Protein AF-A0A7V0IWE5-F1 (afdb_monomer_lite)

Radius of gyration: 18.26 Å; chains: 1; bounding box: 32×51×34 Å

Sequence (58 aa):
GATKTKTGLKVKAKIDKRKYPTGIKVSDQEMEKINIVKHKFHGDWNYKISKIEPLKQR

Structure (mmCIF, N/CA/C/O backbone):
data_AF-A0A7V0IWE5-F1
#
_entry.id   AF-A0A7V0IWE5-F1
#
loop_
_atom_site.group_PDB
_atom_site.id
_atom_site.type_symbol
_atom_site.label_atom_id
_atom_site.label_alt_id
_atom_site.label_comp_id
_atom_site.label_asym_id
_atom_site.label_entity_id
_atom_site.label_seq_id
_atom_site.pdbx_PDB_ins_code
_atom_site.Cartn_x
_atom_site.Cartn_y
_atom_site.Cartn_z
_atom_site.occupancy
_atom_site.B_iso_or_equiv
_atom_site.auth_seq_id
_atom_site.auth_comp_id
_atom_site.auth_asym_id
_atom_site.auth_atom_id
_atom_site.pdbx_PDB_model_num
ATOM 1 N N . GLY A 1 1 ? 2.409 -22.956 -4.558 1.00 45.44 1 GLY A N 1
ATOM 2 C CA . GLY A 1 1 ? 3.675 -23.370 -3.919 1.00 45.44 1 GLY A CA 1
ATOM 3 C C . GLY A 1 1 ? 4.209 -22.221 -3.088 1.00 45.44 1 GLY A C 1
ATOM 4 O O . GLY A 1 1 ? 4.097 -21.090 -3.532 1.00 45.44 1 GLY A O 1
ATOM 5 N N . ALA A 1 2 ? 4.715 -22.479 -1.881 1.00 59.00 2 ALA A N 1
ATOM 6 C CA . ALA A 1 2 ? 5.262 -21.439 -1.005 1.00 59.00 2 ALA A CA 1
ATOM 7 C C . ALA A 1 2 ? 6.734 -21.150 -1.349 1.00 59.00 2 ALA A C 1
ATOM 9 O O . ALA A 1 2 ? 7.541 -22.078 -1.412 1.00 59.00 2 ALA A O 1
ATOM 10 N N . THR A 1 3 ? 7.087 -19.877 -1.546 1.00 55.09 3 THR A N 1
ATOM 11 C CA . THR A 1 3 ? 8.471 -19.423 -1.757 1.00 55.09 3 THR A CA 1
ATOM 12 C C . THR A 1 3 ? 9.278 -19.644 -0.475 1.00 55.09 3 THR A C 1
ATOM 14 O O . THR A 1 3 ? 9.060 -18.961 0.523 1.00 55.09 3 THR A O 1
ATOM 17 N N . LYS A 1 4 ? 10.196 -20.618 -0.471 1.00 70.56 4 LYS A N 1
ATOM 18 C CA . LYS A 1 4 ? 11.086 -20.903 0.666 1.00 70.56 4 LYS A CA 1
ATOM 19 C C . LYS A 1 4 ? 12.476 -20.325 0.390 1.00 70.56 4 LYS A C 1
ATOM 21 O O . LYS A 1 4 ? 13.073 -20.615 -0.641 1.00 70.56 4 LYS A O 1
ATOM 26 N N . THR A 1 5 ? 12.997 -19.509 1.304 1.00 74.00 5 THR A N 1
ATOM 27 C CA . THR A 1 5 ? 14.392 -19.040 1.271 1.00 74.00 5 THR A CA 1
ATOM 28 C C . THR A 1 5 ? 15.326 -20.145 1.782 1.00 74.00 5 THR A C 1
ATOM 30 O O . THR A 1 5 ? 14.919 -20.944 2.625 1.00 74.00 5 THR A O 1
ATOM 33 N N . LYS A 1 6 ? 16.584 -20.198 1.310 1.00 75.94 6 LYS A N 1
ATOM 34 C CA . LYS A 1 6 ? 17.564 -21.244 1.697 1.00 75.94 6 LYS A CA 1
ATOM 35 C C . LYS A 1 6 ? 17.772 -21.362 3.216 1.00 75.94 6 LYS A C 1
ATOM 37 O O . LYS A 1 6 ? 18.032 -22.450 3.709 1.00 75.94 6 LYS A O 1
ATOM 42 N N . THR A 1 7 ? 17.649 -20.256 3.945 1.00 82.50 7 THR A N 1
ATOM 43 C CA . THR A 1 7 ? 17.823 -20.180 5.405 1.00 82.50 7 THR A CA 1
ATOM 44 C 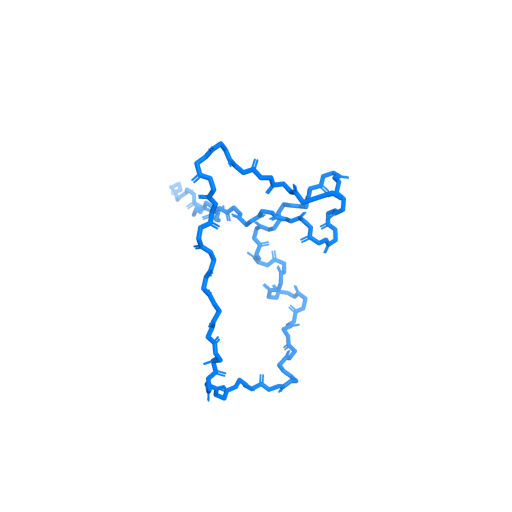C . THR A 1 7 ? 16.512 -20.265 6.194 1.00 82.50 7 THR A C 1
ATOM 46 O O . THR A 1 7 ? 16.546 -20.331 7.420 1.00 82.50 7 THR A O 1
ATOM 49 N N . GLY A 1 8 ? 15.359 -20.278 5.516 1.00 79.06 8 GLY A N 1
ATOM 50 C CA . GLY A 1 8 ? 14.042 -20.169 6.140 1.00 79.06 8 GLY A CA 1
ATOM 51 C C . GLY A 1 8 ? 13.749 -18.763 6.684 1.00 79.06 8 GLY A C 1
ATOM 52 O O . GLY A 1 8 ? 14.582 -18.121 7.319 1.00 79.06 8 GLY A O 1
ATOM 53 N N . LEU A 1 9 ? 12.534 -18.264 6.449 1.00 83.50 9 LEU A N 1
ATOM 54 C CA . LEU A 1 9 ? 12.054 -17.012 7.040 1.00 83.50 9 LEU A CA 1
ATOM 55 C C . LEU A 1 9 ? 11.254 -17.328 8.311 1.00 83.50 9 LEU A C 1
ATOM 57 O O . LEU A 1 9 ? 10.247 -18.031 8.249 1.00 83.50 9 LEU A O 1
ATOM 61 N N . LYS A 1 10 ? 11.671 -16.795 9.467 1.00 81.44 10 LYS A N 1
ATOM 62 C CA . LYS A 1 10 ? 10.861 -16.837 10.696 1.00 81.44 10 LYS A CA 1
ATOM 63 C C . LYS A 1 10 ? 9.863 -15.681 10.675 1.00 81.44 10 LYS A C 1
ATOM 65 O O . LYS A 1 10 ? 10.243 -14.533 10.888 1.00 81.44 10 LYS A O 1
ATOM 70 N N . VAL A 1 11 ? 8.594 -15.989 10.428 1.00 82.38 11 VAL A N 1
ATOM 71 C CA . VAL A 1 11 ? 7.503 -15.005 10.400 1.00 82.38 11 VAL A CA 1
ATOM 72 C C . VAL A 1 11 ? 6.820 -14.957 11.766 1.00 82.38 11 VAL A C 1
ATOM 74 O O . VAL A 1 11 ? 6.529 -15.995 12.357 1.00 82.38 11 VAL A O 1
ATOM 77 N N . LYS A 1 12 ? 6.559 -13.751 12.276 1.00 87.69 12 LYS A N 1
ATOM 78 C CA . LYS A 1 12 ? 5.750 -13.515 13.479 1.00 87.69 12 LYS A CA 1
ATOM 79 C C . LYS A 1 12 ? 4.580 -12.611 13.106 1.00 87.69 12 LYS A C 1
ATOM 81 O O . LYS A 1 12 ? 4.781 -11.627 12.402 1.00 87.69 12 LYS A O 1
ATOM 86 N N . ALA A 1 13 ? 3.389 -12.923 13.605 1.00 89.44 13 ALA A N 1
ATOM 87 C CA . ALA A 1 13 ? 2.202 -12.088 13.460 1.00 89.44 13 ALA A CA 1
ATOM 88 C C . ALA A 1 13 ? 1.746 -11.598 14.839 1.00 89.44 13 ALA A C 1
ATOM 90 O O . ALA A 1 13 ? 1.852 -12.322 15.830 1.00 89.44 13 ALA A O 1
ATOM 91 N N . LYS A 1 14 ? 1.249 -10.364 14.906 1.00 93.69 14 LYS A N 1
ATOM 92 C CA . LYS A 1 14 ? 0.671 -9.774 16.116 1.00 93.69 14 LYS A CA 1
ATOM 93 C C . LYS A 1 14 ? -0.572 -8.985 15.730 1.00 93.69 14 LYS A C 1
ATOM 95 O O . LYS A 1 14 ? -0.594 -8.348 14.683 1.00 93.69 14 LYS A O 1
ATOM 100 N N . ILE A 1 15 ? -1.574 -9.004 16.603 1.00 93.94 15 ILE A N 1
ATOM 101 C CA . ILE A 1 15 ? -2.755 -8.150 16.477 1.00 93.94 15 ILE A CA 1
ATOM 102 C C . ILE A 1 15 ? -2.344 -6.694 16.715 1.00 93.94 15 ILE A C 1
ATOM 104 O O . ILE A 1 15 ? -1.821 -6.363 17.786 1.00 93.94 15 ILE A O 1
ATOM 108 N N . ASP A 1 16 ? -2.619 -5.832 15.738 1.00 94.12 16 ASP A N 1
ATOM 109 C CA . ASP A 1 16 ? -2.620 -4.389 15.945 1.00 94.12 16 ASP A CA 1
ATOM 110 C C . ASP A 1 16 ? -3.964 -3.975 16.560 1.00 94.12 16 ASP A C 1
ATOM 112 O O . ASP A 1 16 ? -5.024 -4.215 15.988 1.00 94.12 16 ASP A O 1
ATOM 116 N N . LYS A 1 17 ? -3.919 -3.403 17.767 1.00 96.06 17 LYS A N 1
ATOM 117 C CA . LYS A 1 17 ? -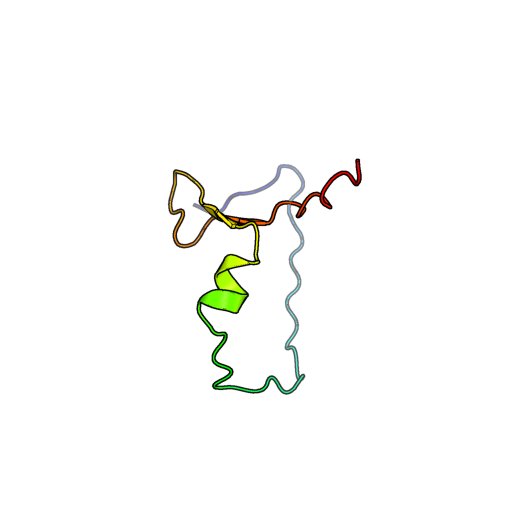5.104 -2.945 18.513 1.00 96.06 17 LYS A CA 1
ATOM 118 C C . LYS A 1 17 ? -5.396 -1.456 18.297 1.00 96.06 17 LYS A C 1
ATOM 120 O O . LYS A 1 17 ? -6.269 -0.907 18.972 1.00 96.06 17 LYS A O 1
ATOM 125 N N . ARG A 1 18 ? -4.639 -0.772 17.434 1.00 95.81 18 ARG A N 1
ATOM 126 C CA . ARG A 1 18 ? -4.876 0.639 17.113 1.00 95.81 18 ARG A CA 1
ATOM 127 C C . ARG A 1 18 ? -6.245 0.807 16.459 1.00 95.81 18 ARG A C 1
ATOM 129 O O . ARG A 1 18 ? -6.716 -0.052 15.718 1.00 95.81 18 ARG A O 1
ATOM 136 N N . LYS A 1 19 ? -6.884 1.941 16.744 1.00 91.50 19 LYS A N 1
ATOM 137 C CA . LYS A 1 19 ? -8.129 2.336 16.086 1.00 91.50 19 LYS A CA 1
ATOM 138 C C . LYS A 1 19 ? -7.773 3.067 14.801 1.00 91.50 19 LYS A C 1
ATOM 140 O O . LYS A 1 19 ? -7.103 4.095 14.854 1.00 91.50 19 LYS A O 1
ATOM 145 N N . TYR A 1 20 ? -8.231 2.538 13.677 1.00 89.88 20 TYR A N 1
ATOM 146 C CA . TYR A 1 20 ? -8.047 3.162 12.376 1.00 89.88 20 TYR A CA 1
ATOM 147 C C . TYR A 1 20 ? -9.361 3.808 11.944 1.00 89.88 20 TYR A C 1
ATOM 149 O O . TYR A 1 20 ? -10.385 3.120 11.929 1.00 89.88 20 TYR A O 1
ATOM 157 N N . PRO A 1 21 ? -9.367 5.115 11.632 1.00 91.00 21 PRO A N 1
ATOM 158 C CA . PRO A 1 21 ? -10.546 5.761 11.075 1.00 91.00 21 PRO A CA 1
ATOM 159 C C . PRO A 1 21 ? -10.942 5.077 9.763 1.00 91.00 21 PRO A C 1
ATOM 161 O O . PRO A 1 21 ? -10.102 4.796 8.908 1.00 91.00 21 PRO A O 1
ATOM 164 N N . THR A 1 22 ? -12.231 4.791 9.624 1.00 91.50 22 THR A N 1
ATOM 165 C CA . THR A 1 22 ? -12.809 4.169 8.430 1.00 91.50 22 THR A CA 1
ATOM 166 C C . THR A 1 22 ? -13.506 5.226 7.579 1.00 91.50 22 THR A C 1
ATOM 168 O O . THR A 1 22 ? -13.823 6.312 8.062 1.00 91.50 22 THR A O 1
ATOM 171 N N . GLY A 1 23 ? -13.709 4.934 6.293 1.00 91.12 23 GLY A N 1
ATOM 172 C CA . GLY A 1 23 ? -14.420 5.841 5.386 1.00 91.12 23 GLY A CA 1
ATOM 173 C C . GLY A 1 23 ? -13.639 7.093 4.97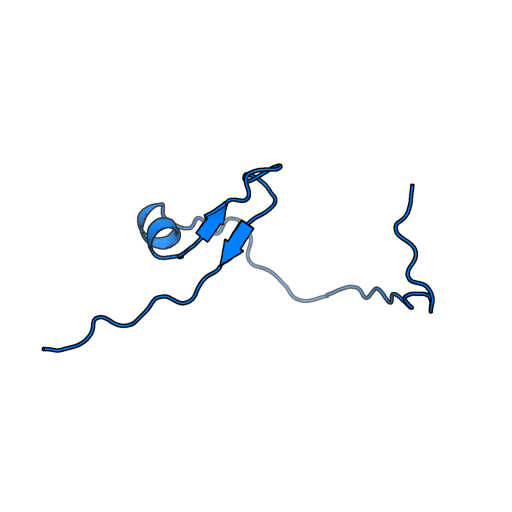4 1.00 91.12 23 GLY A C 1
ATOM 174 O O . GLY A 1 23 ? -14.230 8.012 4.416 1.00 91.12 23 GLY A O 1
ATOM 175 N N . ILE A 1 24 ? -12.323 7.145 5.214 1.00 89.88 24 ILE A N 1
ATOM 176 C CA . ILE A 1 24 ? -11.483 8.221 4.680 1.00 89.88 24 ILE A CA 1
ATOM 177 C C . ILE A 1 24 ? -11.455 8.095 3.157 1.00 89.88 24 ILE A C 1
ATOM 179 O O . ILE A 1 24 ? -10.920 7.127 2.617 1.00 89.88 24 ILE A O 1
ATOM 183 N N . LYS A 1 25 ? -12.020 9.090 2.472 1.00 91.19 25 LYS A N 1
ATOM 184 C CA . LYS A 1 25 ? -11.930 9.229 1.022 1.00 91.19 25 LYS A CA 1
ATOM 185 C C . LYS A 1 25 ? -10.813 10.210 0.694 1.00 91.19 25 LYS A C 1
ATOM 187 O O . LYS A 1 25 ? -10.899 11.379 1.049 1.00 91.19 25 LYS A O 1
ATOM 192 N N . VAL A 1 26 ? -9.782 9.717 0.019 1.00 89.44 26 VAL A N 1
ATOM 193 C CA . VAL A 1 26 ? -8.734 10.555 -0.569 1.00 89.44 26 VAL A CA 1
ATOM 194 C C . VAL A 1 26 ? -9.237 11.040 -1.924 1.00 89.44 26 VAL A C 1
ATOM 196 O O . VAL A 1 26 ? -9.845 10.263 -2.666 1.00 89.44 26 VAL A O 1
ATOM 199 N N . SER A 1 27 ? -9.048 12.321 -2.226 1.00 94.50 27 SER A N 1
ATOM 200 C CA . SER A 1 27 ? -9.430 12.864 -3.532 1.00 94.50 27 SER A CA 1
ATOM 201 C C . SER A 1 27 ? -8.498 12.361 -4.639 1.00 94.50 27 SER A C 1
ATOM 203 O O . SER A 1 27 ? -7.330 12.052 -4.392 1.00 94.50 27 SER A O 1
ATOM 205 N N . ASP A 1 28 ? -8.984 12.327 -5.881 1.00 91.31 28 ASP A N 1
ATOM 206 C CA . ASP A 1 28 ? -8.161 11.917 -7.028 1.00 91.31 28 ASP A CA 1
ATOM 207 C C . ASP A 1 28 ? -6.935 12.834 -7.185 1.00 91.31 28 ASP A C 1
ATOM 209 O O . ASP A 1 28 ? -5.823 12.361 -7.392 1.00 91.31 28 ASP A O 1
ATOM 213 N N . GLN A 1 29 ? -7.110 14.136 -6.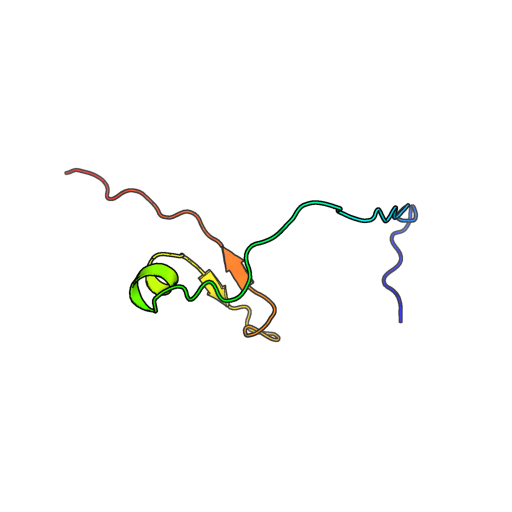930 1.00 92.31 29 GLN A N 1
ATOM 214 C CA . GLN A 1 29 ? -6.035 15.135 -6.941 1.00 92.31 29 GLN A CA 1
ATOM 215 C C . GLN A 1 29 ? -4.934 14.858 -5.909 1.00 92.31 29 GLN A C 1
ATOM 217 O O . GLN A 1 29 ? -3.771 15.195 -6.124 1.00 92.31 29 GLN A O 1
ATOM 222 N N . GLU A 1 30 ? -5.278 14.300 -4.748 1.00 92.12 30 GLU A N 1
ATOM 223 C CA . GLU A 1 30 ? -4.289 13.910 -3.741 1.00 92.12 30 GLU A CA 1
ATOM 224 C C . GLU A 1 30 ? -3.583 12.612 -4.127 1.00 92.12 30 GLU A C 1
ATOM 226 O O . GLU A 1 30 ? -2.369 12.510 -3.949 1.00 92.12 30 GLU A O 1
ATOM 231 N N . MET A 1 31 ? -4.312 11.649 -4.697 1.00 91.00 31 MET A N 1
ATOM 232 C CA . MET A 1 31 ? -3.728 10.399 -5.188 1.00 91.00 31 MET A CA 1
ATOM 233 C C . MET A 1 31 ? -2.770 10.626 -6.362 1.00 91.00 31 MET A C 1
ATOM 235 O O . MET A 1 31 ? -1.716 9.993 -6.411 1.00 91.00 31 MET A O 1
ATOM 239 N N . GLU A 1 32 ? -3.077 11.560 -7.263 1.00 89.56 32 GLU A N 1
ATOM 240 C CA . GLU A 1 32 ? -2.221 11.935 -8.399 1.00 89.56 32 GLU A CA 1
ATOM 241 C C . GLU A 1 32 ? -0.873 12.532 -7.975 1.00 89.56 32 GLU A C 1
ATOM 243 O O . GLU A 1 32 ? 0.118 12.402 -8.694 1.00 89.56 32 GLU A O 1
ATOM 248 N N . LYS A 1 33 ? -0.794 13.143 -6.785 1.00 91.06 33 LYS A N 1
ATOM 249 C CA . LYS A 1 33 ? 0.474 13.663 -6.243 1.00 91.06 33 LYS A CA 1
ATOM 250 C C . LYS A 1 33 ? 1.442 12.548 -5.854 1.00 91.06 33 LYS A C 1
ATOM 252 O O . LYS A 1 33 ? 2.634 12.806 -5.680 1.00 91.06 33 LYS A O 1
ATOM 257 N N . ILE A 1 34 ? 0.957 11.320 -5.683 1.00 91.44 34 ILE A N 1
ATOM 258 C CA . ILE A 1 34 ? 1.797 10.184 -5.325 1.00 91.44 34 ILE A CA 1
ATOM 259 C C . ILE A 1 34 ? 2.459 9.651 -6.597 1.00 91.44 34 ILE A C 1
ATOM 261 O O . ILE A 1 34 ? 1.796 9.233 -7.542 1.00 91.44 34 ILE A O 1
ATOM 265 N N . ASN A 1 35 ? 3.791 9.592 -6.601 1.00 92.62 35 ASN A N 1
ATOM 266 C CA . ASN A 1 35 ? 4.562 9.027 -7.709 1.00 92.62 35 ASN A CA 1
ATOM 267 C C . ASN A 1 35 ? 4.508 7.484 -7.689 1.00 92.62 35 ASN A C 1
ATOM 269 O O . ASN A 1 35 ? 5.470 6.814 -7.292 1.00 92.62 35 ASN A O 1
ATOM 273 N N . ILE A 1 36 ? 3.350 6.928 -8.058 1.00 92.31 36 ILE A N 1
ATOM 274 C CA . ILE A 1 36 ? 3.093 5.486 -8.125 1.00 92.31 36 ILE A CA 1
ATOM 275 C C . ILE A 1 36 ? 3.421 4.965 -9.525 1.00 92.31 36 ILE A C 1
ATOM 277 O O . ILE A 1 36 ? 2.783 5.321 -10.512 1.00 92.31 36 ILE A O 1
ATOM 281 N N . VAL A 1 37 ? 4.368 4.035 -9.600 1.00 92.31 37 VAL A N 1
ATOM 282 C CA . VAL A 1 37 ? 4.710 3.298 -10.819 1.00 92.31 37 VAL A CA 1
ATOM 283 C C . VAL A 1 37 ? 4.117 1.897 -10.725 1.00 92.31 37 VAL A C 1
ATOM 285 O O . VAL A 1 37 ? 4.549 1.079 -9.908 1.00 92.31 37 VAL A O 1
ATOM 288 N N . LYS A 1 38 ? 3.121 1.615 -11.566 1.00 93.44 38 LYS A N 1
ATOM 289 C CA . LYS A 1 38 ? 2.470 0.301 -11.644 1.00 93.44 38 LYS A CA 1
ATOM 290 C C . LYS A 1 38 ? 3.376 -0.713 -12.339 1.00 93.44 38 LYS A C 1
ATOM 292 O O . LYS A 1 38 ? 4.030 -0.402 -13.335 1.00 93.44 38 LYS A O 1
ATOM 297 N N . HIS A 1 39 ? 3.416 -1.934 -11.820 1.00 93.38 39 HIS A N 1
ATOM 298 C CA . HIS A 1 39 ? 4.194 -3.010 -12.423 1.00 93.38 39 HIS A CA 1
ATOM 299 C C . HIS A 1 39 ? 3.478 -3.594 -13.653 1.00 93.38 39 HIS A C 1
ATOM 301 O O . HIS A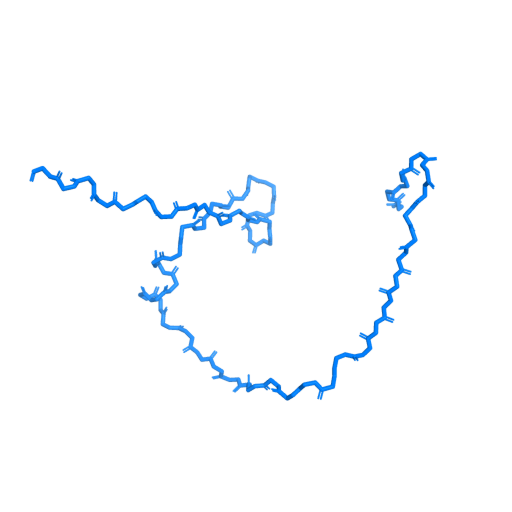 1 39 ? 2.252 -3.614 -13.715 1.00 93.38 39 HIS A O 1
ATOM 307 N N . LYS A 1 40 ? 4.228 -4.129 -14.630 1.00 93.06 40 LYS A N 1
ATOM 308 C CA . LYS A 1 40 ? 3.627 -4.773 -15.822 1.00 93.06 40 LYS A CA 1
ATOM 309 C C . LYS A 1 40 ? 2.808 -6.020 -15.472 1.00 93.06 40 LYS A C 1
ATOM 311 O O . LYS A 1 40 ? 1.861 -6.356 -16.167 1.00 93.06 40 LYS A O 1
ATOM 316 N N . PHE A 1 41 ? 3.191 -6.703 -14.397 1.00 92.50 41 PHE A N 1
ATOM 317 C CA . PHE A 1 41 ? 2.497 -7.877 -13.875 1.00 92.50 41 PHE A CA 1
ATOM 318 C C . PHE A 1 41 ? 1.648 -7.482 -12.661 1.00 92.50 41 PHE A C 1
ATOM 320 O O . PHE A 1 41 ? 2.213 -7.156 -11.614 1.00 92.50 41 PHE A O 1
ATOM 327 N N . HIS A 1 42 ? 0.321 -7.508 -12.820 1.00 90.31 42 HIS A N 1
ATOM 328 C CA . HIS A 1 42 ? -0.672 -7.078 -11.823 1.00 90.31 42 HIS A CA 1
ATOM 329 C C . HIS A 1 42 ? -0.411 -5.680 -11.255 1.00 90.31 42 HIS A C 1
ATOM 331 O O . HIS A 1 42 ? -0.297 -5.508 -10.048 1.00 90.31 42 HIS A O 1
ATOM 337 N N . GLY A 1 43 ? -0.271 -4.669 -12.113 1.00 87.38 43 GLY A N 1
ATOM 338 C CA . GLY A 1 43 ? -0.001 -3.287 -11.696 1.00 87.38 43 GLY A CA 1
ATOM 339 C C . GLY A 1 43 ? -1.102 -2.627 -10.858 1.00 87.38 43 GLY A C 1
ATOM 340 O O . GLY A 1 43 ? -0.881 -1.577 -10.258 1.00 87.38 43 GLY A O 1
ATOM 341 N N . ASP A 1 44 ? -2.283 -3.232 -10.828 1.00 90.19 44 ASP A N 1
ATOM 342 C CA . ASP A 1 44 ? -3.393 -2.914 -9.935 1.00 90.19 44 ASP A CA 1
ATOM 343 C C . ASP A 1 44 ? -3.081 -3.241 -8.465 1.00 90.19 44 ASP A C 1
ATOM 345 O O . ASP A 1 44 ? -3.574 -2.553 -7.575 1.00 90.19 44 ASP A O 1
ATOM 349 N N . TRP A 1 45 ? -2.236 -4.244 -8.210 1.00 93.12 45 TRP A N 1
ATOM 350 C CA . TRP A 1 45 ? -1.815 -4.661 -6.865 1.00 93.12 45 TRP A CA 1
ATOM 351 C C . TRP A 1 45 ? -0.335 -4.379 -6.598 1.00 93.12 45 TRP A C 1
ATOM 353 O O . TRP A 1 45 ? 0.050 -3.954 -5.512 1.00 93.12 45 TRP A O 1
ATOM 363 N N . ASN A 1 46 ? 0.505 -4.605 -7.603 1.00 93.00 46 ASN A N 1
ATOM 364 C CA . ASN A 1 46 ? 1.950 -4.487 -7.543 1.00 93.00 46 ASN A CA 1
ATOM 365 C C . ASN A 1 46 ? 2.382 -3.126 -8.074 1.00 93.00 46 ASN A C 1
ATOM 367 O O . ASN A 1 46 ? 2.382 -2.867 -9.281 1.00 93.00 46 ASN A O 1
ATOM 371 N N . TYR A 1 47 ? 2.821 -2.265 -7.170 1.00 94.81 47 TYR A N 1
ATOM 372 C CA . TYR A 1 47 ? 3.302 -0.938 -7.513 1.00 94.81 47 TYR A CA 1
ATOM 373 C C . TYR A 1 47 ? 4.545 -0.569 -6.710 1.00 94.81 47 TYR A C 1
ATOM 375 O O . TYR A 1 47 ? 4.849 -1.147 -5.665 1.00 94.81 47 TYR A O 1
ATOM 383 N N . LYS A 1 48 ? 5.273 0.425 -7.214 1.00 92.38 48 LYS A N 1
ATOM 384 C CA . LYS A 1 48 ? 6.394 1.070 -6.534 1.00 92.38 48 LYS A CA 1
ATOM 385 C C . LYS A 1 48 ? 6.053 2.536 -6.315 1.00 92.38 48 LYS A C 1
ATOM 387 O O . LYS A 1 48 ? 5.587 3.195 -7.236 1.00 92.38 48 LYS A O 1
ATOM 392 N N . ILE A 1 49 ? 6.345 3.057 -5.130 1.00 93.56 49 ILE A N 1
ATOM 393 C CA . ILE A 1 49 ? 6.315 4.498 -4.874 1.00 93.56 49 ILE A CA 1
ATOM 394 C C . ILE A 1 49 ? 7.738 5.025 -5.043 1.00 93.56 49 ILE A C 1
ATOM 396 O O . ILE A 1 49 ? 8.667 4.555 -4.380 1.00 93.56 49 ILE A O 1
ATOM 400 N N . SER A 1 50 ? 7.919 5.958 -5.971 1.00 89.88 50 SER A N 1
ATOM 401 C CA . SER A 1 50 ? 9.205 6.605 -6.237 1.00 89.88 50 SER A CA 1
ATOM 402 C C . SER A 1 50 ? 9.289 7.956 -5.526 1.00 89.88 50 SER A C 1
ATOM 404 O O . SER A 1 50 ? 8.276 8.532 -5.132 1.00 89.88 50 SER A O 1
ATOM 406 N N . LYS A 1 51 ? 10.511 8.473 -5.346 1.00 86.88 51 LYS A N 1
ATOM 407 C CA . LYS A 1 51 ? 10.702 9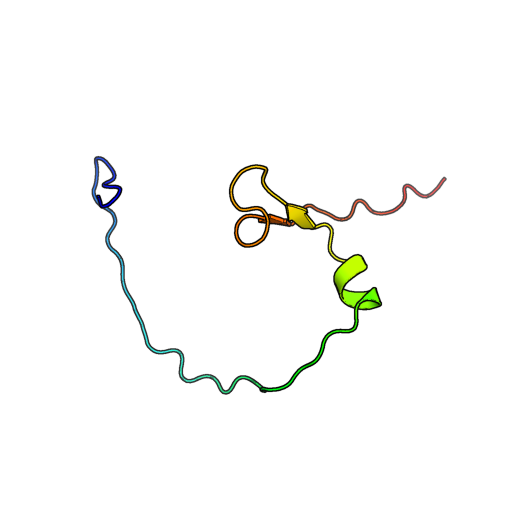.824 -4.805 1.00 86.88 51 LYS A CA 1
ATOM 408 C C . LYS A 1 51 ? 10.059 10.836 -5.753 1.00 86.88 51 LYS A C 1
ATOM 410 O O . LYS A 1 51 ? 10.133 10.687 -6.972 1.00 86.88 51 LYS A O 1
ATOM 415 N N . ILE A 1 52 ? 9.435 11.855 -5.184 1.00 82.94 52 ILE A N 1
ATOM 416 C CA . ILE A 1 52 ? 9.069 13.055 -5.929 1.00 82.94 52 ILE A CA 1
ATOM 417 C C . ILE A 1 52 ? 10.346 13.890 -5.947 1.00 82.94 52 ILE A C 1
ATOM 419 O O . ILE A 1 52 ? 10.813 14.306 -4.885 1.00 82.94 52 ILE A O 1
ATOM 423 N N . GLU A 1 53 ? 10.986 14.035 -7.108 1.00 76.62 53 GLU A N 1
ATOM 424 C CA . GLU A 1 53 ? 12.145 14.921 -7.193 1.00 76.62 53 GLU A CA 1
ATOM 425 C C . GLU A 1 53 ? 11.672 16.364 -6.989 1.00 76.62 53 GLU A C 1
ATOM 427 O O . GLU A 1 53 ? 10.712 16.783 -7.643 1.00 76.62 53 GLU A O 1
ATOM 432 N N . PRO A 1 54 ? 12.289 17.129 -6.071 1.00 70.44 54 PRO A N 1
ATOM 433 C CA . PRO A 1 54 ? 11.960 18.535 -5.941 1.00 70.44 54 PRO A CA 1
ATOM 434 C C . PRO A 1 54 ? 12.339 19.243 -7.243 1.00 70.44 54 PRO A C 1
ATOM 436 O O . PRO A 1 54 ? 13.399 18.981 -7.816 1.00 70.44 54 PRO A O 1
ATOM 439 N N . LEU A 1 55 ? 11.464 20.137 -7.712 1.00 63.03 55 LEU A N 1
ATOM 440 C CA . LEU A 1 55 ? 11.743 20.999 -8.857 1.00 63.03 55 LEU A CA 1
ATOM 441 C C . LEU A 1 55 ? 13.104 21.668 -8.632 1.00 63.03 55 LEU A C 1
ATOM 443 O O . LEU A 1 55 ? 13.279 22.399 -7.657 1.00 63.03 55 LEU A O 1
ATOM 447 N N . LYS A 1 56 ? 14.079 21.398 -9.511 1.00 61.12 56 LYS A N 1
ATOM 448 C CA . LYS A 1 56 ? 15.353 22.122 -9.523 1.00 61.12 56 LYS A CA 1
ATOM 449 C C . LYS A 1 56 ? 15.022 23.600 -9.701 1.00 61.12 56 LYS A C 1
ATOM 451 O O . LYS A 1 56 ? 14.565 24.002 -10.771 1.00 61.12 56 LYS A O 1
ATOM 456 N N . GLN A 1 57 ? 15.215 24.384 -8.648 1.00 56.06 57 GLN A N 1
ATOM 457 C CA . GLN A 1 57 ? 15.098 25.830 -8.720 1.00 56.06 57 GLN A CA 1
ATOM 458 C C . GLN A 1 57 ? 16.226 26.321 -9.637 1.00 56.06 57 GLN A C 1
ATOM 460 O O . GLN A 1 57 ? 17.394 25.997 -9.409 1.00 56.06 57 GLN A O 1
ATOM 465 N N . ARG A 1 58 ? 15.844 26.966 -10.742 1.00 54.84 58 ARG A N 1
ATOM 466 C CA . ARG A 1 58 ? 16.755 27.715 -11.611 1.00 54.84 58 ARG A CA 1
ATOM 467 C C . ARG A 1 58 ? 17.053 29.066 -10.986 1.00 54.84 58 ARG A C 1
ATOM 469 O O . ARG A 1 58 ? 16.118 29.617 -10.364 1.00 54.84 58 ARG A O 1
#

Foldseek 3Di:
DDDADPVGDDDDDDDDPDDDDPPDDDDPVRVVVFQWAADPPPRVPDIDTDDDDPPPDD

Secondary structure (DSSP, 8-state):
-----TT----------PPPPP--PPPHHHHHTS-EEE-SSSTTT-EEEPP-PPP---

pLDDT: mean 84.91, std 12.25, range [45.44, 96.06]